Protein AF-A0A352PPN1-F1 (afdb_monomer_lite)

pLDDT: mean 93.04, std 7.57, range [48.97, 98.12]

Radius of gyration: 16.23 Å; chains: 1; bounding box: 40×23×34 Å

Secondary structure (DSSP, 8-state):
-GGGT----PPPPHHHHHHHHGGGHHHHH-------HHHHHTT---SS-SHHHHHHHHHS--

Foldseek 3Di:
DVVVVDDDPDDDDLVVLCVVPPPCSCVVVDDDDDDPVVCVVVVNDDPQPDPVSVVCVVPVPD

Sequence (62 aa):
GSMLHRPSYLATPSFMLRLALGEFASALLEGQKVIPVKLLGAGFRFQYPALPDALQSILADD

Structure (mmCIF, N/CA/C/O backbone):
data_AF-A0A352PPN1-F1
#
_entry.id   AF-A0A352PPN1-F1
#
loop_
_atom_site.group_PDB
_atom_site.id
_atom_site.type_symbol
_atom_site.label_atom_id
_atom_site.label_alt_id
_atom_site.label_comp_id
_atom_site.label_asym_id
_atom_site.label_entity_id
_atom_site.label_seq_id
_atom_site.pdbx_PDB_ins_code
_atom_site.Cartn_x
_atom_site.Cartn_y
_atom_site.Cartn_z
_atom_site.occupancy
_atom_site.B_iso_or_equiv
_atom_site.auth_seq_id
_atom_site.auth_comp_id
_atom_site.auth_asym_id
_atom_site.auth_atom_id
_atom_site.pdbx_PDB_model_num
ATOM 1 N N . GLY A 1 1 ? 6.631 -2.999 -9.861 1.00 85.25 1 GLY A N 1
ATOM 2 C CA . GLY A 1 1 ? 7.785 -3.344 -10.707 1.00 85.25 1 GLY A CA 1
ATOM 3 C C . GLY A 1 1 ? 7.379 -4.131 -11.935 1.00 85.25 1 GLY A C 1
ATOM 4 O O . GLY A 1 1 ? 7.529 -3.625 -13.038 1.00 85.25 1 GLY A O 1
ATOM 5 N N . SER A 1 2 ? 6.825 -5.334 -11.739 1.00 89.56 2 SER A N 1
ATOM 6 C CA . SER A 1 2 ? 6.505 -6.295 -12.810 1.00 89.56 2 SER A CA 1
ATOM 7 C C . SER A 1 2 ? 5.706 -5.717 -13.983 1.00 89.56 2 SER A C 1
ATOM 9 O O . SER A 1 2 ? 6.175 -5.814 -15.107 1.00 89.56 2 SER A O 1
ATOM 11 N N . MET A 1 3 ? 4.567 -5.056 -13.733 1.00 90.56 3 MET A N 1
ATOM 12 C CA . MET A 1 3 ? 3.717 -4.491 -14.802 1.00 90.56 3 MET A CA 1
ATOM 13 C C . MET A 1 3 ? 4.408 -3.395 -15.626 1.00 90.56 3 MET A C 1
ATOM 15 O O . MET A 1 3 ? 4.138 -3.241 -16.808 1.00 90.56 3 MET A O 1
ATOM 19 N N . LEU A 1 4 ? 5.341 -2.664 -15.013 1.00 91.00 4 LEU A N 1
ATOM 20 C CA . LEU A 1 4 ? 6.131 -1.620 -15.670 1.00 91.00 4 LEU A CA 1
ATOM 21 C C . LEU A 1 4 ? 7.428 -2.154 -16.297 1.00 91.00 4 LEU A C 1
ATOM 23 O O . LEU A 1 4 ? 8.210 -1.365 -16.818 1.00 91.00 4 LEU A O 1
ATOM 27 N N . HIS A 1 5 ? 7.712 -3.456 -16.186 1.00 90.00 5 HIS A N 1
ATOM 28 C CA . HIS A 1 5 ? 9.000 -4.058 -16.554 1.00 90.00 5 HIS A CA 1
ATOM 29 C C . HIS A 1 5 ? 10.212 -3.367 -15.894 1.00 90.00 5 HIS A C 1
ATOM 31 O O . HIS A 1 5 ? 11.3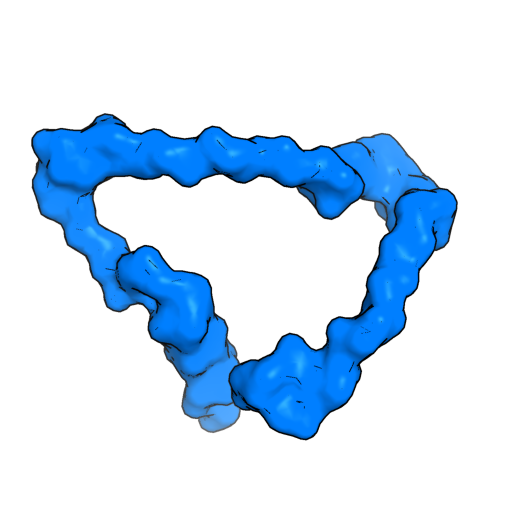05 -3.316 -16.457 1.00 90.00 5 HIS A O 1
ATOM 37 N N . ARG A 1 6 ? 10.033 -2.832 -14.674 1.00 92.56 6 ARG A N 1
ATOM 38 C CA . ARG A 1 6 ? 11.085 -2.143 -13.905 1.00 92.56 6 ARG A CA 1
ATOM 39 C C . ARG A 1 6 ? 11.400 -2.877 -12.596 1.00 92.56 6 ARG A C 1
ATOM 41 O O . ARG A 1 6 ? 10.464 -3.231 -11.869 1.00 92.56 6 ARG A O 1
ATOM 48 N N . PRO A 1 7 ? 12.685 -3.084 -12.250 1.00 93.44 7 PRO A N 1
ATOM 49 C CA . PRO A 1 7 ? 13.070 -3.734 -10.999 1.00 93.44 7 PRO A CA 1
ATOM 50 C C . PRO A 1 7 ? 12.639 -2.897 -9.784 1.00 93.44 7 PRO A C 1
ATOM 52 O O . PRO A 1 7 ? 12.763 -1.675 -9.788 1.00 93.44 7 PRO A O 1
ATOM 55 N N . SER A 1 8 ? 12.135 -3.552 -8.734 1.00 92.69 8 SER A N 1
ATOM 56 C CA . SER A 1 8 ? 11.643 -2.893 -7.510 1.00 92.69 8 SER A CA 1
ATOM 57 C C . SER A 1 8 ? 12.014 -3.680 -6.248 1.00 92.69 8 SER A C 1
ATOM 59 O O . SER A 1 8 ? 11.141 -4.085 -5.486 1.00 92.69 8 SER A O 1
ATOM 61 N N . TYR A 1 9 ? 13.307 -3.957 -6.070 1.00 93.94 9 TYR A N 1
ATOM 62 C CA . TYR A 1 9 ? 13.823 -4.818 -4.993 1.00 93.94 9 TYR A CA 1
ATOM 63 C C . TYR A 1 9 ? 14.164 -4.071 -3.701 1.00 93.94 9 TYR A C 1
ATOM 65 O O . TYR A 1 9 ? 14.298 -4.685 -2.646 1.00 93.94 9 TYR A O 1
ATOM 73 N N . LEU A 1 10 ? 14.339 -2.752 -3.781 1.00 94.62 10 LEU A N 1
ATOM 74 C CA . LEU A 1 10 ? 14.729 -1.936 -2.639 1.00 94.62 10 LEU A CA 1
ATOM 75 C C . LEU A 1 10 ? 13.491 -1.539 -1.837 1.00 94.62 10 LEU A C 1
ATOM 77 O O . LEU A 1 10 ? 12.618 -0.834 -2.342 1.00 94.62 10 LEU A O 1
ATOM 81 N N . ALA A 1 11 ? 13.435 -1.978 -0.581 1.00 92.00 11 ALA A N 1
ATOM 82 C CA . ALA A 1 11 ? 12.436 -1.510 0.367 1.00 92.00 11 ALA A CA 1
ATOM 83 C C . ALA A 1 11 ? 12.795 -0.100 0.854 1.00 92.00 11 ALA A C 1
ATOM 85 O O . ALA A 1 11 ? 13.953 0.178 1.169 1.00 92.00 11 ALA A O 1
ATOM 86 N N . THR A 1 12 ? 11.802 0.783 0.949 1.00 92.94 12 THR A N 1
ATOM 87 C CA . THR A 1 12 ? 11.986 2.126 1.507 1.00 92.94 12 THR A CA 1
ATOM 88 C C . THR A 1 12 ? 12.048 2.053 3.038 1.00 92.94 12 THR A C 1
ATOM 90 O O . THR A 1 12 ? 11.098 1.573 3.658 1.00 92.94 12 THR A O 1
ATOM 93 N N . PRO A 1 13 ? 13.125 2.531 3.685 1.00 94.56 13 PRO A N 1
ATOM 94 C CA . PRO A 1 13 ? 13.219 2.540 5.142 1.00 94.56 13 PRO A CA 1
ATOM 95 C C . PRO A 1 13 ? 12.173 3.441 5.805 1.00 94.56 13 PRO A C 1
ATOM 97 O O . PRO A 1 13 ? 11.891 4.548 5.344 1.00 94.56 13 PRO A O 1
ATOM 100 N N . SER A 1 14 ? 11.641 2.994 6.943 1.00 93.94 14 SER A N 1
ATOM 101 C CA . SER A 1 14 ? 10.541 3.676 7.634 1.00 93.94 14 SER A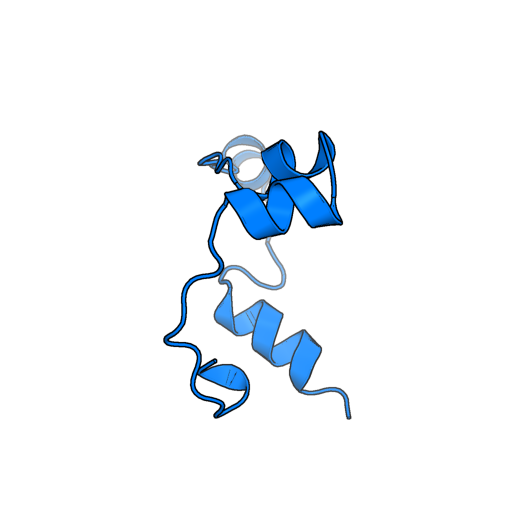 CA 1
ATOM 102 C C . SER A 1 14 ? 10.895 5.077 8.132 1.00 93.94 14 SER A C 1
ATOM 104 O O . SER A 1 14 ? 10.064 5.980 8.062 1.00 93.94 14 SER A O 1
ATOM 106 N N . PHE A 1 15 ? 12.132 5.293 8.590 1.00 95.31 15 PHE A N 1
ATOM 107 C CA . PHE A 1 15 ? 12.569 6.610 9.056 1.00 95.31 15 PHE A CA 1
ATOM 108 C C . PHE A 1 15 ? 12.579 7.644 7.924 1.00 95.31 15 PHE A C 1
ATOM 110 O O . PHE A 1 15 ? 12.234 8.795 8.165 1.00 95.31 15 PHE A O 1
ATOM 117 N N . MET A 1 16 ? 12.908 7.244 6.688 1.00 96.44 16 MET A N 1
ATOM 118 C CA . MET A 1 16 ? 12.868 8.161 5.545 1.00 96.44 16 MET A CA 1
ATOM 119 C C . MET A 1 16 ? 11.439 8.619 5.261 1.00 96.44 16 MET A C 1
ATOM 121 O O . MET A 1 16 ? 11.215 9.806 5.046 1.00 96.44 16 MET A O 1
ATOM 125 N N . LEU A 1 17 ? 10.466 7.703 5.325 1.00 96.00 17 LEU A N 1
ATOM 126 C CA . LEU A 1 17 ? 9.053 8.052 5.165 1.00 96.00 17 LEU A CA 1
ATOM 127 C C . LEU A 1 17 ? 8.580 8.996 6.275 1.00 96.00 17 LEU A C 1
ATOM 129 O O . LEU A 1 17 ? 7.912 9.981 5.982 1.00 96.00 17 LEU A O 1
ATOM 133 N N . ARG A 1 18 ? 8.981 8.751 7.529 1.00 95.81 18 ARG A N 1
ATOM 134 C CA . ARG A 1 18 ? 8.675 9.641 8.664 1.00 95.81 18 ARG A CA 1
ATOM 135 C C . ARG A 1 18 ? 9.298 11.028 8.509 1.00 95.81 18 ARG A C 1
ATOM 137 O O . ARG A 1 18 ? 8.647 12.011 8.831 1.00 95.81 18 ARG A O 1
ATOM 144 N N . LEU A 1 19 ? 10.523 11.128 7.990 1.00 96.88 19 LEU A N 1
ATOM 145 C CA . LEU A 1 19 ? 11.162 12.419 7.714 1.00 96.88 19 LEU A CA 1
ATOM 146 C C . LEU A 1 19 ? 10.461 13.184 6.584 1.00 96.88 19 LEU A C 1
ATOM 148 O O . LEU A 1 19 ? 10.309 14.396 6.679 1.00 96.88 19 LEU A O 1
ATOM 152 N N . ALA A 1 20 ? 10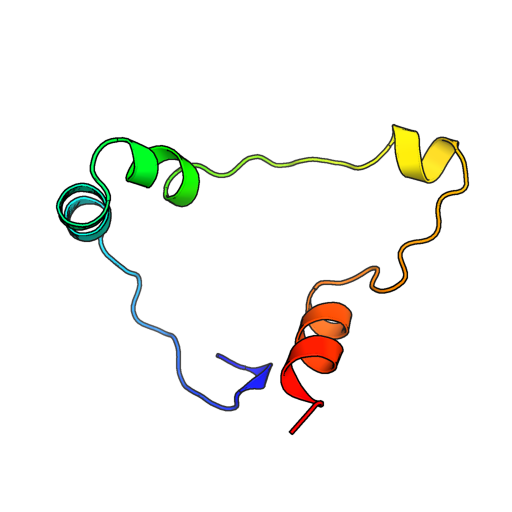.032 12.488 5.528 1.00 97.31 20 ALA A N 1
ATOM 153 C CA . ALA A 1 20 ? 9.401 13.113 4.367 1.00 97.31 20 ALA A CA 1
ATOM 154 C C . ALA A 1 20 ? 7.930 13.501 4.601 1.00 97.31 20 ALA A C 1
ATOM 156 O O . ALA A 1 20 ? 7.476 14.512 4.071 1.00 97.31 20 ALA A O 1
ATOM 157 N N . LEU A 1 21 ? 7.181 12.693 5.361 1.00 96.19 21 LEU A N 1
ATOM 158 C CA . LEU A 1 21 ? 5.719 12.798 5.491 1.00 96.19 21 LEU A CA 1
ATOM 159 C C . LEU A 1 21 ? 5.239 13.084 6.924 1.00 96.19 21 LEU A C 1
ATOM 161 O O . LEU A 1 21 ? 4.040 13.267 7.138 1.00 96.19 21 LEU A O 1
ATOM 165 N N . GLY A 1 22 ? 6.137 13.109 7.912 1.00 95.00 22 GLY A N 1
ATOM 166 C CA . GLY A 1 22 ? 5.785 13.300 9.320 1.00 95.00 22 GLY A CA 1
ATOM 167 C C . GLY A 1 22 ? 4.812 12.231 9.821 1.00 95.00 22 GLY A C 1
ATOM 168 O O . GLY A 1 22 ? 4.966 11.043 9.532 1.00 95.00 22 GLY A O 1
ATOM 169 N N . GLU A 1 23 ? 3.772 12.669 10.532 1.00 91.19 23 GLU A N 1
ATOM 170 C CA . GLU A 1 23 ? 2.719 11.802 11.085 1.00 91.19 23 GLU A CA 1
ATOM 171 C C . GLU A 1 23 ? 1.934 11.031 10.012 1.00 91.19 23 GLU A C 1
ATOM 173 O O . GLU A 1 23 ? 1.444 9.930 10.266 1.00 91.19 23 GLU A O 1
ATOM 178 N N . PHE A 1 24 ? 1.857 11.549 8.779 1.00 93.88 24 PHE A N 1
ATOM 179 C CA . PHE A 1 24 ? 1.173 10.852 7.686 1.00 93.88 24 PHE A CA 1
ATOM 180 C C . PHE A 1 24 ? 1.907 9.577 7.247 1.00 93.88 24 PHE A C 1
ATOM 182 O O . PHE A 1 24 ? 1.299 8.681 6.662 1.00 93.88 24 PHE A O 1
ATOM 189 N N . ALA A 1 25 ? 3.196 9.438 7.579 1.00 94.56 25 ALA A N 1
ATOM 190 C CA . ALA A 1 25 ? 3.955 8.225 7.294 1.00 94.56 25 ALA A CA 1
ATOM 191 C C . ALA A 1 25 ? 3.307 6.975 7.904 1.00 94.56 25 ALA A C 1
ATOM 193 O O . ALA A 1 25 ? 3.401 5.901 7.313 1.00 94.56 25 ALA A O 1
ATOM 194 N N . SER A 1 26 ? 2.621 7.101 9.043 1.00 91.56 26 SER A N 1
ATOM 195 C CA . SER A 1 26 ? 1.940 5.982 9.703 1.00 91.56 26 SER A CA 1
ATOM 196 C C . SER A 1 26 ? 0.868 5.355 8.806 1.00 91.56 26 SER A C 1
ATOM 198 O O . SER A 1 26 ? 0.785 4.136 8.737 1.00 91.56 26 SER A O 1
ATOM 200 N N . ALA A 1 27 ? 0.147 6.149 8.005 1.00 93.12 27 ALA A N 1
ATOM 201 C CA . ALA A 1 27 ? -0.847 5.632 7.058 1.00 93.12 27 ALA A CA 1
ATOM 202 C C . ALA A 1 27 ? -0.241 4.760 5.940 1.00 93.12 27 ALA A C 1
ATOM 204 O O . ALA A 1 27 ? -0.936 3.918 5.379 1.00 93.12 27 ALA A O 1
ATOM 205 N N . LEU A 1 28 ? 1.038 4.964 5.603 1.00 93.38 28 LEU A N 1
ATOM 206 C CA . LEU A 1 28 ? 1.760 4.161 4.607 1.00 93.38 28 LEU A CA 1
ATOM 207 C C . LEU A 1 28 ? 2.531 2.994 5.229 1.00 93.38 28 LEU A C 1
ATOM 209 O O . LEU A 1 28 ? 2.731 1.969 4.583 1.00 93.38 28 LEU A O 1
ATOM 213 N N . LEU A 1 29 ? 3.020 3.172 6.457 1.00 94.25 29 LEU A N 1
ATOM 214 C CA . LEU A 1 29 ? 3.788 2.163 7.185 1.00 94.25 29 LEU A CA 1
ATOM 215 C C . LEU A 1 29 ? 2.895 1.081 7.791 1.00 94.25 29 LEU A C 1
ATOM 217 O O . LEU A 1 29 ? 3.354 -0.040 8.011 1.00 94.25 29 LEU A O 1
ATOM 221 N N . GLU A 1 30 ? 1.639 1.410 8.064 1.00 93.50 30 GLU A N 1
ATOM 222 C CA . GLU A 1 30 ? 0.667 0.500 8.647 1.00 93.50 30 GLU A CA 1
ATOM 223 C C . GLU A 1 30 ? -0.242 -0.088 7.566 1.00 93.50 30 GLU A C 1
ATOM 225 O O . GLU A 1 30 ? -0.747 0.606 6.686 1.00 93.50 30 GLU A O 1
ATOM 230 N N . GLY A 1 31 ? -0.464 -1.399 7.639 1.00 92.06 31 GLY A N 1
ATOM 231 C CA . GLY A 1 31 ? -1.342 -2.123 6.726 1.00 92.06 31 GLY A CA 1
ATOM 232 C C . GLY A 1 31 ? -2.585 -2.634 7.441 1.00 92.06 31 GLY A C 1
ATOM 233 O O . GLY A 1 31 ? -2.503 -3.156 8.552 1.00 92.06 31 GLY A O 1
ATOM 234 N N . GLN A 1 32 ? -3.737 -2.550 6.776 1.00 93.62 32 GLN A N 1
ATOM 235 C CA . GLN A 1 32 ? -4.992 -3.121 7.263 1.00 93.62 32 GLN A CA 1
ATOM 236 C C . GLN A 1 32 ? -5.514 -4.167 6.278 1.00 93.62 32 GLN A C 1
ATOM 238 O O . GLN A 1 32 ? -5.673 -3.901 5.087 1.00 93.62 32 GLN A O 1
ATOM 243 N N . LYS A 1 33 ? -5.810 -5.374 6.772 1.00 95.50 33 LYS A N 1
ATOM 244 C CA . LYS A 1 33 ? -6.424 -6.436 5.966 1.00 95.50 33 LYS A CA 1
ATOM 245 C C . LYS A 1 33 ? -7.943 -6.268 5.965 1.00 95.50 33 LYS A C 1
ATOM 247 O O . LYS A 1 33 ? -8.615 -6.704 6.896 1.00 95.50 33 LYS A O 1
ATOM 252 N N . VAL A 1 34 ? -8.479 -5.669 4.905 1.00 94.94 34 VAL A N 1
ATOM 253 C CA . VAL A 1 34 ? -9.920 -5.417 4.756 1.00 94.94 34 VAL A CA 1
ATOM 254 C C . VAL A 1 34 ? -10.547 -6.436 3.806 1.00 94.94 34 VAL A C 1
ATOM 256 O O . VAL A 1 34 ? -10.080 -6.614 2.684 1.00 94.94 34 VAL A O 1
ATOM 259 N N . ILE A 1 35 ? -11.623 -7.097 4.248 1.00 96.06 35 ILE A N 1
ATOM 260 C CA . ILE A 1 35 ? -12.388 -8.058 3.437 1.00 96.06 35 ILE A CA 1
ATOM 261 C C . ILE A 1 35 ? -13.761 -7.453 3.094 1.00 96.06 35 ILE A C 1
ATOM 263 O O . ILE A 1 35 ? -14.520 -7.128 4.012 1.00 96.06 35 ILE A O 1
ATOM 267 N N . PRO A 1 36 ? -14.131 -7.314 1.806 1.00 95.81 36 PRO A N 1
ATOM 268 C CA . PRO A 1 36 ? -15.313 -6.559 1.376 1.00 95.81 36 PRO A CA 1
ATOM 269 C C . PRO A 1 36 ? -16.634 -7.349 1.492 1.00 95.81 36 PRO A C 1
ATOM 271 O O . PRO A 1 36 ? -17.449 -7.355 0.572 1.00 95.81 36 PRO A O 1
ATOM 274 N N . VAL A 1 37 ? -16.889 -8.003 2.631 1.00 97.69 37 VAL A N 1
ATOM 275 C CA . VAL A 1 37 ? -18.040 -8.914 2.828 1.00 97.69 37 VAL A CA 1
ATOM 276 C C . VAL A 1 37 ? -19.383 -8.239 2.531 1.00 97.69 37 VAL A C 1
ATOM 278 O O . VAL A 1 37 ? -20.225 -8.818 1.852 1.00 97.69 37 VAL A O 1
ATOM 281 N N . LYS A 1 38 ? -19.583 -6.999 2.997 1.00 97.81 38 LYS A N 1
ATOM 282 C CA . LYS A 1 38 ? -20.847 -6.268 2.796 1.00 97.81 38 LYS A CA 1
ATOM 283 C C . LYS A 1 38 ? -21.109 -5.928 1.328 1.00 97.81 38 LYS A C 1
ATOM 285 O O . LYS A 1 38 ? -22.239 -6.058 0.876 1.00 97.81 38 LYS A O 1
ATOM 290 N N . LEU A 1 39 ? -20.075 -5.515 0.591 1.00 97.38 39 LEU A N 1
ATOM 291 C CA . LEU A 1 39 ? -20.196 -5.183 -0.832 1.00 97.38 39 LEU A CA 1
ATOM 292 C C . LEU A 1 39 ? -20.556 -6.428 -1.644 1.00 97.38 39 LEU A C 1
ATOM 294 O O . LEU A 1 39 ? -21.499 -6.400 -2.430 1.00 97.38 39 LEU A O 1
ATOM 298 N N . LEU A 1 40 ? -19.854 -7.535 -1.390 1.00 96.38 40 LEU A N 1
ATOM 299 C CA . LEU A 1 40 ? -20.126 -8.810 -2.051 1.00 96.38 40 LEU A CA 1
ATOM 300 C C . LEU A 1 40 ? -21.530 -9.329 -1.712 1.00 96.38 40 LEU A C 1
ATOM 302 O O . LEU A 1 40 ? -22.253 -9.758 -2.607 1.00 96.38 40 LEU A O 1
ATOM 306 N N . GLY A 1 41 ? -21.950 -9.222 -0.446 1.00 97.75 41 GLY A N 1
ATOM 307 C CA . GLY A 1 41 ? -23.300 -9.593 -0.009 1.00 97.75 41 GLY A CA 1
ATOM 308 C C . GLY A 1 41 ? -24.408 -8.739 -0.634 1.00 97.75 41 GLY A C 1
ATOM 309 O O . GLY A 1 41 ? -25.504 -9.239 -0.862 1.00 97.75 41 GLY A O 1
ATOM 310 N N . ALA A 1 42 ? -24.117 -7.480 -0.971 1.00 98.12 42 ALA A N 1
ATOM 311 C CA . ALA A 1 42 ? -25.025 -6.596 -1.701 1.00 98.12 42 ALA A CA 1
ATOM 312 C C . ALA A 1 42 ? -25.028 -6.837 -3.226 1.00 98.12 42 ALA A C 1
ATOM 314 O O . ALA A 1 42 ? -25.719 -6.130 -3.956 1.00 98.12 42 ALA A O 1
ATOM 315 N N . GLY A 1 43 ? -24.251 -7.805 -3.726 1.00 97.50 43 GLY A N 1
ATOM 316 C CA . GLY A 1 43 ? -24.147 -8.110 -5.154 1.00 97.50 43 GLY A CA 1
ATOM 317 C C . GLY A 1 43 ? -23.269 -7.138 -5.946 1.00 97.50 43 GLY A C 1
ATOM 318 O O . GLY A 1 43 ? -23.306 -7.160 -7.178 1.00 97.50 43 GLY A O 1
ATOM 319 N N . PHE A 1 44 ? -22.471 -6.299 -5.275 1.00 97.62 44 PHE A N 1
ATOM 320 C CA . PHE A 1 44 ? -21.523 -5.411 -5.945 1.00 97.62 44 PHE A CA 1
ATOM 321 C C . PHE A 1 44 ? -20.476 -6.228 -6.711 1.00 97.62 44 PHE A C 1
ATOM 323 O O . PHE A 1 44 ? -19.860 -7.146 -6.164 1.00 97.62 44 PHE A O 1
ATOM 330 N N . ARG A 1 45 ? -20.250 -5.866 -7.977 1.00 97.44 45 ARG A N 1
ATOM 331 C CA . ARG A 1 45 ? -19.244 -6.489 -8.841 1.00 97.44 45 ARG A CA 1
ATOM 332 C C . ARG A 1 45 ? -18.103 -5.507 -9.070 1.00 97.44 45 ARG A C 1
ATOM 334 O O . ARG A 1 45 ? -18.313 -4.439 -9.634 1.00 97.44 45 ARG A O 1
ATOM 341 N N . PHE A 1 46 ? -16.903 -5.879 -8.633 1.00 97.00 46 PHE A N 1
ATOM 342 C CA . PHE A 1 46 ? -15.702 -5.090 -8.885 1.00 97.00 46 PHE A CA 1
ATOM 343 C C . PHE A 1 46 ? -15.366 -5.119 -10.376 1.00 97.00 46 PHE A C 1
ATOM 345 O O . PHE A 1 46 ? -15.283 -6.195 -10.9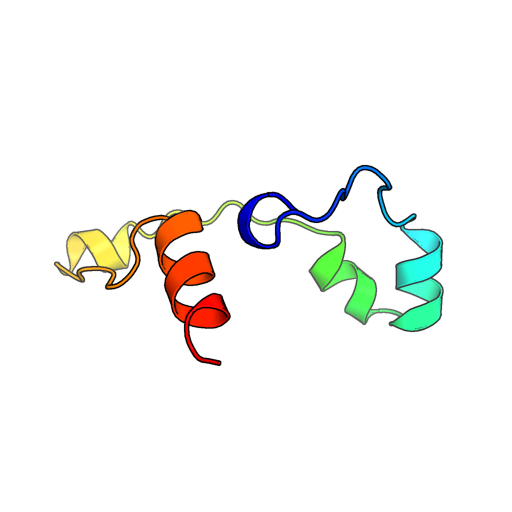64 1.00 97.00 46 PHE A O 1
ATOM 352 N N . GLN A 1 47 ? -15.148 -3.942 -10.965 1.00 96.62 47 GLN A N 1
ATOM 353 C CA . GLN A 1 47 ? -14.649 -3.817 -12.337 1.00 96.62 47 GLN A CA 1
ATOM 354 C C . GLN A 1 47 ? -13.254 -4.443 -12.481 1.00 96.62 47 GLN A C 1
ATOM 356 O O . GLN A 1 47 ? -12.976 -5.108 -13.472 1.00 96.62 47 GLN A O 1
ATOM 361 N N . TYR A 1 48 ? -12.422 -4.279 -11.449 1.00 96.94 48 TYR A N 1
ATOM 362 C CA . TYR A 1 48 ? -11.088 -4.864 -11.339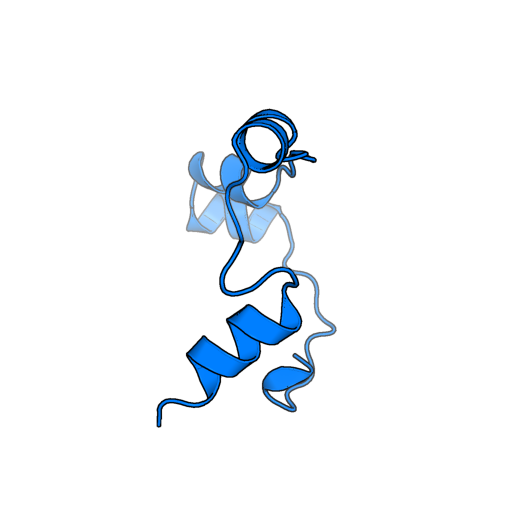 1.00 96.94 48 TYR A CA 1
ATOM 363 C C . TYR A 1 48 ? -11.021 -5.710 -10.058 1.00 96.94 48 TYR A C 1
ATOM 365 O O . TYR A 1 48 ? -10.776 -5.168 -8.977 1.00 96.94 48 TYR A O 1
ATOM 373 N N . PRO A 1 49 ? -11.335 -7.016 -10.128 1.00 95.31 49 PRO A N 1
ATOM 374 C CA . PRO A 1 49 ? -11.398 -7.880 -8.950 1.00 95.31 49 PRO A CA 1
ATOM 375 C C . PRO A 1 49 ? -10.015 -8.206 -8.372 1.00 95.31 49 PRO A C 1
ATOM 377 O O . PRO A 1 49 ? -9.919 -8.519 -7.183 1.00 95.31 49 PRO A O 1
ATOM 380 N N . ALA A 1 50 ? -8.953 -8.126 -9.178 1.00 95.06 50 ALA A N 1
ATOM 381 C CA . ALA A 1 50 ? -7.583 -8.316 -8.732 1.00 95.06 50 ALA A CA 1
ATOM 382 C C . ALA A 1 50 ? -6.707 -7.088 -9.028 1.00 95.06 50 ALA A C 1
ATOM 384 O O . ALA A 1 50 ? -6.947 -6.305 -9.946 1.00 95.06 50 ALA A O 1
ATOM 385 N N . LEU A 1 51 ? -5.641 -6.939 -8.236 1.00 94.44 51 LEU A N 1
ATOM 386 C CA . LEU A 1 51 ? -4.684 -5.841 -8.380 1.00 94.44 51 LEU A CA 1
ATOM 387 C C . LEU A 1 51 ? -4.042 -5.760 -9.783 1.00 94.44 51 LEU A C 1
ATOM 389 O O . LEU A 1 51 ? -3.918 -4.644 -10.286 1.00 94.44 51 LEU A O 1
ATOM 393 N N . PRO A 1 52 ? -3.641 -6.874 -10.437 1.00 94.06 52 PRO A N 1
ATOM 394 C CA . PRO A 1 52 ? -3.086 -6.812 -11.789 1.00 94.06 52 PRO A CA 1
ATOM 395 C C . PRO A 1 52 ? -4.043 -6.189 -12.809 1.00 94.06 52 PRO A C 1
ATOM 397 O O . PRO A 1 52 ? -3.588 -5.400 -13.629 1.00 94.06 52 PRO A O 1
ATOM 400 N N . ASP A 1 53 ? -5.346 -6.477 -12.713 1.00 94.31 53 ASP A N 1
ATOM 401 C CA . ASP A 1 53 ? -6.359 -5.955 -13.639 1.00 94.31 53 ASP A CA 1
ATOM 402 C C . ASP A 1 53 ? -6.439 -4.424 -13.544 1.00 94.31 53 ASP A C 1
ATOM 404 O O . ASP A 1 53 ? -6.406 -3.716 -14.550 1.00 94.31 53 ASP A O 1
ATOM 408 N N . ALA A 1 54 ? -6.465 -3.906 -12.310 1.00 95.31 54 ALA A N 1
ATOM 409 C CA . ALA A 1 54 ? -6.483 -2.470 -12.048 1.00 95.31 54 ALA A CA 1
ATOM 410 C C . ALA A 1 54 ? -5.188 -1.788 -12.514 1.00 95.31 54 ALA A C 1
ATOM 412 O O . ALA A 1 54 ? -5.233 -0.731 -13.139 1.00 95.31 54 ALA A O 1
ATOM 413 N N . LEU A 1 55 ? -4.028 -2.391 -12.229 1.00 94.69 55 LEU A N 1
ATOM 414 C CA . LEU A 1 55 ? -2.736 -1.842 -12.648 1.00 94.69 55 LEU A CA 1
ATOM 415 C C . LEU A 1 55 ? -2.597 -1.819 -14.169 1.00 94.69 55 LEU A C 1
ATOM 417 O O . LEU A 1 55 ? -2.090 -0.839 -14.701 1.00 94.69 55 LEU A O 1
ATOM 421 N N . GLN A 1 56 ? -3.050 -2.862 -14.866 1.00 93.19 56 GLN A N 1
ATOM 422 C CA . GLN A 1 56 ? -3.029 -2.889 -16.324 1.00 93.19 56 GLN A CA 1
ATOM 423 C C . GLN A 1 56 ? -3.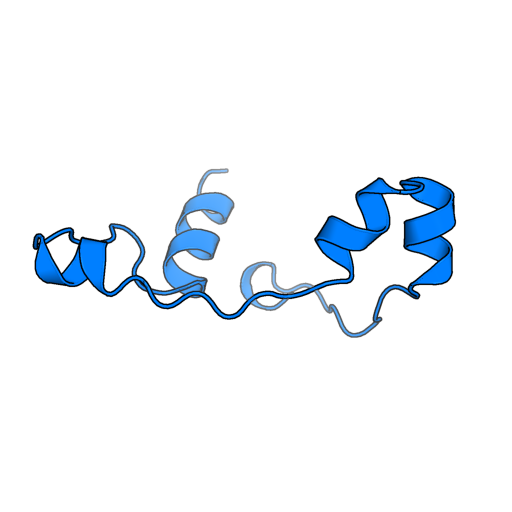907 -1.779 -16.902 1.00 93.19 56 GLN A C 1
ATOM 425 O O . GLN A 1 56 ? -3.450 -1.077 -17.792 1.00 93.19 56 GLN A O 1
ATOM 430 N N . SER A 1 57 ? -5.110 -1.559 -16.362 1.00 94.12 57 SER A N 1
ATOM 431 C CA . SER A 1 57 ? -5.974 -0.463 -16.818 1.00 94.12 57 SER A CA 1
ATOM 432 C C . SER A 1 57 ? -5.340 0.916 -16.630 1.00 94.12 57 SER A C 1
ATOM 434 O O . SER A 1 57 ? -5.485 1.751 -17.509 1.00 94.12 57 SER A O 1
ATOM 436 N N . ILE A 1 58 ? -4.662 1.169 -15.507 1.00 94.75 58 ILE A N 1
ATOM 437 C CA . ILE A 1 58 ? -4.062 2.485 -15.221 1.00 94.75 58 ILE A CA 1
ATOM 438 C C . ILE A 1 58 ? -2.824 2.742 -16.087 1.00 94.75 58 ILE A C 1
ATOM 440 O O . ILE A 1 58 ? -2.533 3.883 -16.419 1.00 94.75 58 ILE A O 1
ATOM 444 N N . LEU A 1 59 ? -2.066 1.690 -16.401 1.00 93.38 59 LEU A N 1
ATOM 445 C CA . LEU A 1 59 ? -0.789 1.793 -17.109 1.00 93.38 59 LEU A CA 1
ATOM 446 C C . LEU A 1 59 ? -0.912 1.602 -18.628 1.00 93.38 59 LEU A C 1
ATOM 448 O O . LEU A 1 59 ? 0.089 1.762 -19.316 1.00 93.38 59 LEU A O 1
ATOM 452 N N . ALA A 1 60 ? -2.080 1.194 -19.134 1.00 82.12 60 ALA A N 1
ATOM 453 C CA . ALA A 1 60 ? -2.319 0.966 -20.561 1.00 82.12 60 ALA A CA 1
ATOM 454 C C . ALA A 1 60 ? -2.790 2.217 -21.325 1.00 82.12 60 ALA A C 1
ATOM 456 O O . ALA A 1 60 ? -2.732 2.207 -22.552 1.00 82.12 60 ALA A O 1
ATOM 457 N N . ASP A 1 61 ? -3.241 3.261 -20.625 1.00 61.09 61 ASP A N 1
ATOM 458 C CA . ASP A 1 61 ? -3.557 4.559 -21.226 1.00 61.09 61 ASP A CA 1
ATOM 459 C C . ASP A 1 61 ? -2.263 5.397 -21.339 1.00 61.09 61 ASP A C 1
ATOM 461 O O . ASP A 1 61 ? -1.890 6.094 -20.391 1.00 61.09 61 ASP A O 1
ATOM 465 N N . ASP A 1 62 ? -1.577 5.288 -22.486 1.00 48.97 62 ASP A N 1
ATOM 466 C CA . ASP A 1 62 ? -0.553 6.236 -22.979 1.00 48.97 62 ASP A CA 1
ATOM 467 C C . ASP A 1 62 ? -1.190 7.284 -23.917 1.00 48.97 62 ASP A C 1
ATOM 469 O O . ASP A 1 62 ? -1.934 6.882 -24.847 1.00 48.97 62 ASP A O 1
#